Protein AF-A0A0F9G1P7-F1 (afdb_monomer)

Secondary structure (DSSP, 8-state):
--TTSSSS--SPSSPPEEEE-TTS-EEEEEE-SS--THHHHTTTTSTTSS-EE---TT-BTTEEEEEETTTTEEEEEETTEEEEEE-SSHHHHHHHHHHHHHHH-SPPEEEEEEETTTTEEEEEEPPPP-

Foldseek 3Di:
DDPPPPPDDPPDDDAFDWDADPLRWIKTKDFAQDAWCVCCCVDCQHPPNQWDWAAFPPDDRQWTWIARLVQLWIWIGHNGMIMITGDPDPVSSVVVVVCCCVPRNDHAFPDWDADPVVRDIDGHGDDGDD

Structure (mmCIF, N/CA/C/O backbone):
data_AF-A0A0F9G1P7-F1
#
_entry.id   AF-A0A0F9G1P7-F1
#
loop_
_atom_site.group_PDB
_atom_site.id
_atom_site.type_symbol
_atom_site.label_atom_id
_atom_site.label_alt_id
_atom_site.label_comp_id
_atom_site.label_asym_id
_atom_site.label_entity_id
_atom_site.label_seq_id
_atom_site.pdbx_PDB_ins_code
_atom_site.Cartn_x
_atom_site.Cartn_y
_atom_site.Cartn_z
_atom_site.occupancy
_atom_site.B_iso_or_equiv
_atom_site.auth_seq_id
_atom_site.auth_comp_id
_atom_site.auth_asym_id
_atom_site.auth_atom_id
_atom_site.pdbx_PDB_model_num
ATOM 1 N N . MET A 1 1 ? 11.458 2.519 29.883 1.00 38.00 1 MET A N 1
ATOM 2 C CA . MET A 1 1 ? 10.379 3.004 29.000 1.00 38.00 1 MET A CA 1
ATOM 3 C C . MET A 1 1 ? 10.100 1.920 27.982 1.00 38.00 1 MET A C 1
ATOM 5 O O . MET A 1 1 ? 10.991 1.559 27.224 1.00 38.00 1 MET A O 1
ATOM 9 N N . THR A 1 2 ? 8.938 1.288 28.091 1.00 34.03 2 THR A N 1
ATOM 10 C CA . THR A 1 2 ? 8.533 0.136 27.282 1.00 34.03 2 THR A CA 1
ATOM 11 C C . THR A 1 2 ? 8.121 0.581 25.886 1.00 34.03 2 THR A C 1
ATOM 13 O O . THR A 1 2 ? 7.41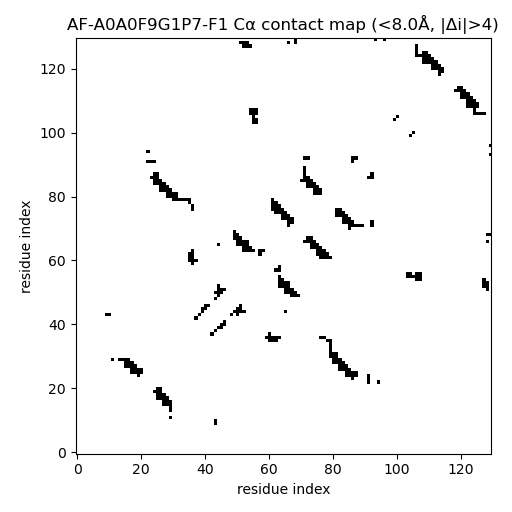5 1.566 25.720 1.00 34.03 2 THR A O 1
ATOM 16 N N . LYS A 1 3 ? 8.556 -0.183 24.885 1.00 37.62 3 LYS A N 1
ATOM 17 C CA . LYS A 1 3 ? 8.440 0.043 23.434 1.00 37.62 3 LYS A CA 1
ATOM 18 C C . LYS A 1 3 ? 6.994 0.084 22.885 1.00 37.62 3 LYS A C 1
ATOM 20 O O . LYS A 1 3 ? 6.814 0.064 21.678 1.00 37.62 3 LYS A O 1
ATOM 25 N N . ALA A 1 4 ? 5.984 0.102 23.756 1.00 36.91 4 ALA A N 1
ATOM 26 C CA . ALA A 1 4 ? 4.571 -0.092 23.427 1.00 36.91 4 ALA A CA 1
ATOM 27 C C . ALA A 1 4 ? 3.781 1.217 23.219 1.00 36.91 4 ALA A C 1
ATOM 29 O O . ALA A 1 4 ? 2.612 1.169 22.866 1.00 36.91 4 ALA A O 1
ATOM 30 N N . GLU A 1 5 ? 4.398 2.387 23.418 1.00 33.41 5 GLU A N 1
ATOM 31 C CA . GLU A 1 5 ? 3.705 3.688 23.330 1.00 33.41 5 GLU A CA 1
ATOM 32 C C . GLU A 1 5 ? 3.998 4.470 22.036 1.00 33.41 5 GLU A C 1
ATOM 34 O O . GLU A 1 5 ? 3.562 5.607 21.897 1.00 33.41 5 GLU A O 1
ATOM 39 N N . GLN A 1 6 ? 4.703 3.879 21.064 1.00 36.00 6 GLN A N 1
ATOM 40 C CA . GLN A 1 6 ? 4.943 4.519 19.759 1.00 36.00 6 GLN A CA 1
ATOM 41 C C . GLN A 1 6 ? 3.966 4.078 18.657 1.00 36.00 6 GLN A C 1
ATOM 43 O O . GLN A 1 6 ? 4.088 4.528 17.523 1.00 36.00 6 GLN A O 1
ATOM 48 N N . GLU A 1 7 ? 2.983 3.230 18.969 1.00 38.91 7 GLU A N 1
ATOM 49 C CA . GLU A 1 7 ? 2.085 2.633 17.965 1.00 38.91 7 GLU A CA 1
ATOM 50 C C . GLU A 1 7 ? 0.807 3.447 17.692 1.00 38.91 7 GLU A C 1
ATOM 52 O O . GLU A 1 7 ? -0.058 3.040 16.917 1.00 38.91 7 GLU A O 1
ATOM 57 N N . THR A 1 8 ? 0.705 4.639 18.280 1.00 39.84 8 THR A N 1
ATOM 58 C CA . THR A 1 8 ? -0.419 5.553 18.072 1.00 39.84 8 THR A CA 1
ATOM 59 C C . THR A 1 8 ? 0.100 6.843 17.447 1.00 39.84 8 THR A C 1
ATOM 61 O O . THR A 1 8 ? 0.907 7.550 18.046 1.00 39.84 8 THR A O 1
ATOM 64 N N . THR A 1 9 ? -0.462 7.198 16.288 1.00 45.66 9 THR A N 1
ATOM 65 C CA . THR A 1 9 ? -0.382 8.512 15.607 1.00 45.66 9 THR A CA 1
ATOM 66 C C . THR A 1 9 ? 0.673 8.677 14.506 1.00 45.66 9 THR A C 1
ATOM 68 O O . THR A 1 9 ? 1.509 9.572 14.556 1.00 45.66 9 THR A O 1
ATOM 71 N N . LEU A 1 10 ? 0.562 7.901 13.428 1.00 50.69 10 LEU A N 1
ATOM 72 C CA . LEU A 1 10 ? 0.936 8.398 12.090 1.00 50.69 10 LEU A CA 1
ATOM 73 C C . LEU A 1 10 ? -0.191 8.221 11.057 1.00 50.69 10 LEU A C 1
ATOM 75 O O . LEU A 1 10 ? 0.035 8.339 9.857 1.00 50.69 10 LEU A O 1
ATOM 79 N N . LEU A 1 11 ? -1.420 7.987 11.528 1.00 59.62 11 LEU A N 1
ATOM 80 C CA . LEU A 1 11 ? -2.620 8.189 10.721 1.00 59.62 11 LEU A CA 1
ATOM 81 C C . LEU A 1 11 ? -2.982 9.675 10.765 1.00 59.62 11 LEU A C 1
ATOM 83 O O . LEU A 1 11 ? -2.760 10.332 11.788 1.00 59.62 11 LEU A O 1
ATOM 87 N N . PRO A 1 12 ? -3.439 10.245 9.651 1.00 62.84 12 PRO A N 1
ATOM 88 C CA . PRO A 1 12 ? -3.376 11.682 9.477 1.00 62.84 12 PRO A CA 1
ATOM 89 C C . PRO A 1 12 ? -4.465 12.432 10.262 1.00 62.84 12 PRO A C 1
ATOM 91 O O . PRO A 1 12 ? -5.481 11.874 10.669 1.00 62.84 12 PRO A O 1
ATOM 94 N N . ALA A 1 13 ? -4.216 13.721 10.510 1.00 55.84 13 ALA A N 1
ATOM 95 C CA . ALA A 1 13 ? -5.092 14.579 11.302 1.00 55.84 13 ALA A CA 1
ATOM 96 C C . ALA A 1 13 ? -6.461 14.794 10.624 1.00 55.84 13 ALA A C 1
ATOM 98 O O . ALA A 1 13 ? -6.525 15.014 9.414 1.00 55.84 13 ALA A O 1
ATOM 99 N N . GLY A 1 14 ? -7.533 14.784 11.424 1.00 68.62 14 GLY A N 1
ATOM 100 C CA . GLY A 1 14 ? -8.926 14.907 10.975 1.00 68.62 14 GLY A CA 1
ATOM 101 C C . GLY A 1 14 ? -9.728 13.627 11.231 1.00 68.62 14 GLY A C 1
ATOM 102 O O . GLY A 1 14 ? -9.170 12.531 11.214 1.00 68.62 14 GLY A O 1
ATOM 103 N N . ALA A 1 15 ? -11.027 13.761 11.513 1.00 79.50 15 ALA A N 1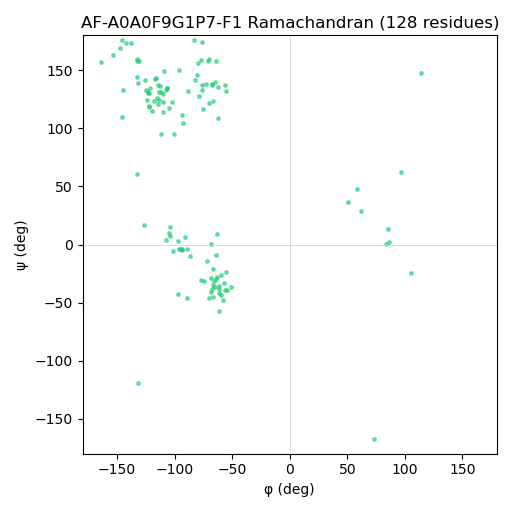
ATOM 104 C CA . ALA A 1 15 ? -11.905 12.603 11.675 1.00 79.50 15 ALA A CA 1
ATOM 105 C C . ALA A 1 15 ? -12.108 11.927 10.304 1.00 79.50 15 ALA A C 1
ATOM 107 O O . ALA A 1 15 ? -12.557 12.616 9.386 1.00 79.50 15 ALA A O 1
ATOM 108 N N . PRO A 1 16 ? -11.766 10.635 10.139 1.00 91.31 16 PRO A N 1
ATOM 109 C CA . PRO A 1 16 ? -12.044 9.923 8.899 1.00 91.31 16 PRO A CA 1
ATOM 110 C C . PRO A 1 16 ? -13.531 9.642 8.722 1.00 91.31 16 PRO A C 1
ATOM 112 O O . PRO A 1 16 ? -14.265 9.468 9.699 1.00 91.31 16 PRO A O 1
ATOM 115 N N . ASP A 1 17 ? -13.924 9.428 7.472 1.00 93.94 17 ASP A N 1
ATOM 116 C CA . ASP A 1 17 ? -15.132 8.673 7.167 1.00 93.94 17 ASP A CA 1
ATOM 117 C C . ASP A 1 17 ? -14.856 7.184 7.398 1.00 93.94 17 ASP A C 1
ATOM 119 O O . ASP A 1 17 ? -14.004 6.582 6.735 1.00 93.94 17 ASP A O 1
ATOM 123 N N . VAL A 1 18 ? -15.564 6.585 8.359 1.00 95.88 18 VAL A N 1
ATOM 124 C CA . VAL A 1 18 ? -15.366 5.188 8.768 1.00 95.88 18 VAL A CA 1
ATOM 125 C C . VAL A 1 18 ? -16.505 4.314 8.258 1.00 95.88 18 VAL A C 1
ATOM 127 O O . VAL A 1 18 ? -17.682 4.643 8.384 1.00 95.88 18 VAL A O 1
ATOM 130 N N . SER A 1 19 ? -16.145 3.162 7.703 1.00 96.88 19 SER A N 1
ATOM 131 C CA . SER A 1 19 ? -17.072 2.147 7.201 1.00 96.88 19 SER A CA 1
ATOM 132 C C . SER A 1 19 ? -16.511 0.741 7.428 1.00 96.88 19 SER A C 1
ATOM 134 O O . SER A 1 19 ? -15.385 0.579 7.900 1.00 96.88 19 SER A O 1
ATOM 136 N N . THR A 1 20 ? -17.289 -0.280 7.084 1.00 97.12 20 THR A N 1
ATOM 137 C CA . THR A 1 20 ? -16.849 -1.679 7.086 1.00 97.12 20 THR A CA 1
ATOM 138 C C . THR A 1 20 ? -17.020 -2.239 5.683 1.00 97.12 20 THR A C 1
ATOM 140 O O . THR A 1 20 ? -18.044 -1.989 5.045 1.00 97.12 20 THR A O 1
ATOM 143 N N . ASP A 1 21 ? -16.017 -2.956 5.184 1.00 92.75 21 ASP A N 1
ATOM 144 C CA . ASP A 1 21 ? -16.097 -3.586 3.867 1.00 92.75 21 ASP A CA 1
ATOM 145 C C . ASP A 1 21 ? -16.835 -4.938 3.912 1.00 92.75 21 ASP A C 1
ATOM 147 O O . ASP A 1 21 ? -17.206 -5.445 4.973 1.00 92.75 21 ASP A O 1
ATOM 151 N N . GLY A 1 22 ? -17.040 -5.557 2.746 1.00 90.81 22 GLY A N 1
ATOM 152 C CA . GLY A 1 22 ? -17.705 -6.862 2.644 1.00 90.81 22 GLY A CA 1
ATOM 153 C C . GLY A 1 22 ? -16.953 -8.024 3.310 1.00 90.81 22 GLY A C 1
ATOM 154 O O . GLY A 1 22 ? -17.509 -9.115 3.417 1.00 90.81 22 GLY A O 1
ATOM 155 N N . ARG A 1 23 ? -15.707 -7.809 3.754 1.00 92.75 23 ARG A N 1
ATOM 156 C CA . ARG A 1 23 ? -14.859 -8.794 4.440 1.00 92.75 23 ARG A CA 1
ATOM 157 C C . ARG A 1 23 ? -14.834 -8.581 5.957 1.00 92.75 23 ARG A C 1
ATOM 159 O O . ARG A 1 23 ? -14.283 -9.417 6.665 1.00 92.75 23 ARG A O 1
ATOM 166 N N . GLY A 1 24 ? -15.454 -7.517 6.470 1.00 93.12 24 GLY A N 1
ATOM 167 C CA . GLY A 1 24 ? -15.466 -7.196 7.899 1.00 93.12 24 GLY A CA 1
ATOM 168 C C . GLY A 1 24 ? -14.250 -6.392 8.369 1.00 93.12 24 GLY A C 1
ATOM 169 O O . GLY A 1 24 ? -14.029 -6.278 9.576 1.00 93.12 24 GLY A O 1
ATOM 170 N N . SER A 1 25 ? -13.462 -5.840 7.446 1.00 96.31 25 SER A N 1
ATOM 171 C CA . SER A 1 25 ? -12.357 -4.934 7.761 1.00 96.31 25 SER A CA 1
ATOM 172 C C . SER A 1 25 ? -12.879 -3.519 8.004 1.00 96.31 25 SER A C 1
ATOM 174 O O . SER A 1 25 ? -13.838 -3.077 7.364 1.00 96.31 25 SER A O 1
ATOM 176 N N . THR A 1 26 ? -12.242 -2.784 8.916 1.00 97.69 26 THR A N 1
ATOM 177 C CA . THR A 1 26 ? -12.537 -1.355 9.087 1.00 97.69 26 THR A CA 1
ATOM 178 C C . THR A 1 26 ? -11.885 -0.581 7.953 1.00 97.69 26 THR A C 1
ATOM 180 O O . THR A 1 26 ? -10.707 -0.783 7.673 1.00 97.69 26 THR A O 1
ATOM 183 N N . VAL A 1 27 ? -12.634 0.322 7.323 1.00 97.38 27 VAL A N 1
ATOM 184 C CA . VAL A 1 27 ? -12.129 1.199 6.268 1.00 97.38 27 VAL A CA 1
ATOM 185 C C . VAL A 1 27 ? -12.297 2.649 6.690 1.00 97.38 27 VAL A C 1
ATOM 187 O O . VAL A 1 27 ? -13.427 3.124 6.823 1.00 97.38 27 VAL A O 1
ATOM 190 N N . SER A 1 28 ? -11.173 3.335 6.863 1.00 96.44 28 SER A N 1
ATOM 191 C CA . SER A 1 28 ? -11.097 4.754 7.215 1.00 96.44 28 SER A CA 1
ATOM 192 C C . SER A 1 28 ? -10.634 5.561 6.008 1.00 96.44 28 SER A C 1
ATOM 194 O O . SER A 1 28 ? -9.666 5.171 5.352 1.00 96.44 28 SER A O 1
ATOM 196 N N . ARG A 1 29 ? -11.313 6.671 5.705 1.00 95.56 29 ARG A N 1
ATOM 197 C CA . ARG A 1 29 ? -10.997 7.527 4.555 1.00 95.56 29 ARG A CA 1
ATOM 198 C C . ARG A 1 29 ? -10.773 8.977 4.950 1.00 95.56 29 ARG A C 1
ATOM 200 O O . ARG A 1 29 ? -11.493 9.514 5.787 1.00 95.56 29 ARG A O 1
ATOM 207 N N . TRP A 1 30 ? -9.803 9.601 4.297 1.00 94.56 30 TRP A N 1
ATOM 208 C CA . TRP A 1 30 ? -9.504 11.027 4.391 1.00 94.56 30 TRP A CA 1
ATOM 209 C C . TRP A 1 30 ? -9.321 11.608 2.993 1.00 94.56 30 TRP A C 1
ATOM 211 O O . TRP A 1 30 ? -8.956 10.885 2.067 1.00 94.56 30 TRP A O 1
ATOM 221 N N . HIS A 1 31 ? -9.498 12.922 2.875 1.00 92.94 31 HIS A N 1
ATOM 222 C CA . HIS A 1 31 ? -9.253 13.663 1.645 1.00 92.94 31 HIS A CA 1
ATOM 223 C C . HIS A 1 31 ? -8.240 14.793 1.882 1.00 92.94 31 HIS A C 1
ATOM 225 O O . HIS A 1 31 ? -8.373 15.577 2.826 1.00 92.94 31 HIS A O 1
ATOM 231 N N . TYR A 1 32 ? -7.234 14.882 1.015 1.00 89.56 32 TYR A N 1
ATOM 232 C CA . TYR A 1 32 ? -6.155 15.868 1.039 1.00 89.56 32 TYR A CA 1
ATOM 233 C C . TYR A 1 32 ? -6.120 16.641 -0.275 1.00 89.56 32 TYR A C 1
ATOM 235 O O . TYR A 1 32 ? -5.846 16.064 -1.321 1.00 89.56 32 TYR A O 1
ATOM 243 N N . LEU A 1 33 ? -6.311 17.958 -0.203 1.00 83.50 33 LEU A N 1
ATOM 244 C CA . LEU A 1 33 ? -6.349 18.820 -1.390 1.00 83.50 33 LEU A CA 1
ATOM 245 C C . LEU A 1 33 ? -4.962 19.063 -2.012 1.00 83.50 33 LEU A C 1
ATOM 247 O O . LEU A 1 33 ? -4.854 19.180 -3.225 1.00 83.50 33 LEU A O 1
ATOM 251 N N . ASP A 1 34 ? -3.902 19.087 -1.196 1.00 85.56 34 ASP A N 1
ATOM 252 C CA . ASP A 1 34 ? -2.553 19.493 -1.618 1.00 85.56 34 ASP A CA 1
ATOM 253 C C . ASP A 1 34 ? -1.488 18.498 -1.135 1.00 85.56 34 ASP A C 1
ATOM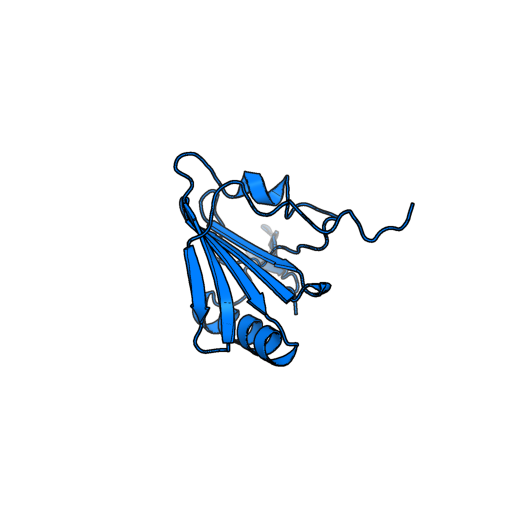 255 O O . ASP A 1 34 ? -0.602 18.815 -0.333 1.00 85.56 34 ASP A O 1
ATOM 259 N N . THR A 1 35 ? -1.585 17.242 -1.566 1.00 90.12 35 THR A N 1
ATOM 260 C CA . THR A 1 35 ? -0.579 16.234 -1.216 1.00 90.12 35 THR A CA 1
ATOM 261 C C . THR A 1 35 ? -0.211 15.335 -2.387 1.00 90.12 35 THR A C 1
ATOM 263 O O . THR A 1 35 ? -0.760 15.453 -3.476 1.00 90.12 35 THR A O 1
ATOM 266 N N . ASN A 1 36 ? 0.787 14.486 -2.171 1.00 94.00 36 ASN A N 1
ATOM 267 C CA . ASN A 1 36 ? 1.225 13.462 -3.105 1.00 94.00 36 ASN A CA 1
ATOM 268 C C . ASN A 1 36 ? 1.730 12.253 -2.309 1.00 94.00 36 ASN A C 1
ATOM 270 O O . ASN A 1 36 ? 1.940 12.343 -1.092 1.00 94.00 36 ASN A O 1
ATOM 274 N N . ARG A 1 37 ? 1.963 11.131 -2.994 1.00 94.62 37 ARG A N 1
ATOM 275 C CA . ARG A 1 37 ? 2.353 9.883 -2.325 1.00 94.62 37 ARG A CA 1
ATOM 276 C C . ARG A 1 37 ? 3.656 9.985 -1.531 1.00 94.62 37 ARG A C 1
ATOM 278 O O . ARG A 1 37 ? 3.831 9.266 -0.554 1.00 94.62 37 ARG A O 1
ATOM 285 N N . TYR A 1 38 ? 4.552 10.902 -1.909 1.00 94.38 38 TYR A N 1
ATOM 286 C CA . TYR A 1 38 ? 5.873 11.017 -1.294 1.00 94.38 38 TYR A CA 1
ATOM 287 C C . TYR A 1 38 ? 5.799 11.455 0.168 1.00 94.38 38 TYR A C 1
ATOM 289 O O . TYR A 1 38 ? 6.716 11.195 0.946 1.00 94.38 38 TYR A O 1
ATOM 297 N N . ARG A 1 39 ? 4.683 12.080 0.570 1.00 92.88 39 ARG A N 1
ATOM 298 C CA . ARG A 1 39 ? 4.382 12.346 1.979 1.00 92.88 39 ARG A CA 1
ATOM 299 C C . ARG A 1 39 ? 4.365 11.057 2.812 1.00 92.88 39 ARG A C 1
ATOM 301 O O . ARG A 1 39 ? 4.727 11.093 3.987 1.00 92.88 39 ARG A O 1
ATOM 308 N N . TRP A 1 40 ? 3.946 9.943 2.215 1.00 93.94 40 TRP A N 1
ATOM 309 C CA . TRP A 1 40 ? 3.882 8.629 2.850 1.00 93.94 40 TRP A CA 1
ATOM 310 C C . TRP A 1 40 ? 5.194 7.872 2.676 1.00 93.94 40 TRP A C 1
ATOM 312 O O . TRP A 1 40 ? 5.734 7.416 3.683 1.00 93.94 40 TRP A O 1
ATOM 322 N N . ASP A 1 41 ? 5.756 7.860 1.461 1.00 93.81 41 ASP A N 1
ATOM 323 C CA . ASP A 1 41 ? 7.040 7.204 1.150 1.00 93.81 41 ASP A CA 1
ATOM 324 C C . ASP A 1 41 ? 8.189 7.673 2.052 1.00 93.81 41 ASP A C 1
ATOM 326 O O . ASP A 1 41 ? 9.032 6.882 2.465 1.00 93.81 41 ASP A O 1
ATOM 330 N N . PHE A 1 42 ? 8.244 8.969 2.370 1.00 92.31 42 PHE A N 1
ATOM 331 C CA . PHE A 1 42 ? 9.312 9.552 3.194 1.00 92.31 42 PHE A CA 1
ATOM 332 C C . PHE A 1 42 ? 8.865 9.878 4.622 1.00 92.31 42 PHE A C 1
ATOM 334 O O . PHE A 1 42 ? 9.581 10.556 5.360 1.00 92.31 42 PHE A O 1
ATOM 341 N N . GLY A 1 43 ? 7.674 9.423 5.009 1.00 90.81 43 GLY A N 1
ATOM 342 C CA . GLY A 1 43 ? 7.068 9.707 6.301 1.00 90.81 43 GLY A CA 1
ATOM 343 C C . GLY A 1 43 ? 6.542 8.429 6.960 1.00 90.81 43 GLY A C 1
ATOM 344 O O . GLY A 1 43 ? 7.334 7.527 7.232 1.00 90.81 43 GLY A O 1
ATOM 345 N N . PRO A 1 44 ? 5.227 8.332 7.240 1.00 90.75 44 PRO A N 1
ATOM 346 C CA . PRO A 1 44 ? 4.617 7.189 7.924 1.00 90.75 44 PRO A CA 1
ATOM 347 C C . PRO A 1 44 ? 4.943 5.812 7.346 1.00 90.75 44 PRO A C 1
ATOM 349 O O . PRO A 1 44 ? 5.101 4.862 8.108 1.00 90.75 44 PRO A O 1
ATOM 352 N N . CYS A 1 45 ? 5.056 5.710 6.023 1.00 94.75 45 CYS A N 1
ATOM 353 C CA . CYS A 1 45 ? 5.281 4.452 5.318 1.00 94.75 45 CYS A CA 1
ATOM 354 C C . CYS A 1 45 ? 6.727 4.299 4.832 1.00 94.75 45 CYS A C 1
ATOM 356 O O . CYS A 1 45 ? 7.002 3.463 3.978 1.00 94.75 45 CYS A O 1
ATOM 358 N N . GLY A 1 46 ? 7.644 5.118 5.354 1.00 91.31 46 GLY A N 1
ATOM 359 C CA . GLY A 1 46 ? 9.036 5.095 4.933 1.00 91.31 46 GLY A CA 1
ATOM 360 C C . GLY A 1 46 ? 9.851 3.926 5.490 1.00 91.31 46 GLY A C 1
ATOM 361 O O . GLY A 1 46 ? 9.389 3.171 6.347 1.00 91.31 46 GLY A O 1
ATOM 362 N N . PRO A 1 47 ? 11.107 3.778 5.040 1.00 89.75 47 PRO A N 1
ATOM 363 C CA . PRO A 1 47 ? 11.958 2.665 5.442 1.00 89.75 47 PRO A CA 1
ATOM 364 C C . PRO A 1 47 ? 12.108 2.541 6.965 1.00 89.75 47 PRO A C 1
ATOM 366 O O . PRO A 1 47 ? 12.418 3.509 7.659 1.00 89.75 47 PRO A O 1
ATOM 369 N N . GLY A 1 48 ? 11.934 1.322 7.483 1.00 89.75 48 GLY A N 1
ATOM 370 C CA . GLY A 1 48 ? 12.095 1.012 8.908 1.00 89.75 48 GLY A CA 1
ATOM 371 C C . GLY A 1 48 ? 10.852 1.238 9.776 1.00 89.75 48 GLY A C 1
ATOM 372 O O . GLY A 1 48 ? 10.923 0.998 10.981 1.00 89.75 48 GLY A O 1
ATOM 373 N N . THR A 1 49 ? 9.717 1.650 9.200 1.00 91.38 49 THR A N 1
ATOM 374 C CA . THR A 1 49 ? 8.449 1.828 9.936 1.00 91.38 49 THR A CA 1
ATOM 375 C C . THR A 1 49 ? 7.579 0.568 9.983 1.00 91.38 49 THR A C 1
ATOM 377 O O . THR A 1 49 ? 6.545 0.574 10.643 1.00 91.38 49 THR A O 1
ATOM 380 N N . GLY A 1 50 ? 7.987 -0.513 9.307 1.00 94.00 50 GLY A N 1
ATOM 381 C CA . GLY A 1 50 ? 7.210 -1.756 9.190 1.00 94.00 50 GLY A CA 1
ATOM 382 C C . GLY A 1 50 ? 6.151 -1.738 8.083 1.00 94.00 50 GLY A C 1
ATOM 383 O O . GLY A 1 50 ? 5.451 -2.733 7.904 1.00 94.00 50 GLY A O 1
ATOM 384 N N . TRP A 1 51 ? 6.043 -0.626 7.354 1.00 95.88 51 TRP A N 1
ATOM 385 C CA . TRP A 1 51 ? 5.305 -0.538 6.102 1.00 95.88 51 TRP A CA 1
ATOM 386 C C . TRP A 1 51 ? 6.216 -0.896 4.933 1.00 95.88 51 TRP A C 1
ATOM 388 O O . TRP A 1 51 ? 7.306 -0.342 4.808 1.00 95.88 51 TRP A O 1
ATOM 398 N N . ASP A 1 52 ? 5.720 -1.760 4.058 1.00 95.12 52 ASP A N 1
ATOM 399 C CA . ASP A 1 52 ? 6.365 -2.116 2.803 1.00 95.12 52 ASP A CA 1
ATOM 400 C C . ASP A 1 52 ? 5.502 -1.635 1.635 1.00 95.12 52 ASP A C 1
ATOM 402 O O . ASP A 1 52 ? 4.273 -1.756 1.659 1.00 95.12 52 ASP A O 1
ATOM 406 N N . GLN A 1 53 ? 6.135 -1.070 0.609 1.00 94.50 53 GLN A N 1
ATOM 407 C CA . GLN A 1 53 ? 5.428 -0.636 -0.590 1.00 94.50 53 GLN A CA 1
ATOM 408 C C . GLN A 1 53 ? 4.891 -1.850 -1.360 1.00 94.50 53 GLN A C 1
ATOM 410 O O . GLN A 1 53 ? 5.571 -2.864 -1.520 1.00 94.50 53 GLN A O 1
ATOM 415 N N . TYR A 1 54 ? 3.652 -1.747 -1.834 1.00 96.25 54 TYR A N 1
ATOM 416 C CA . TYR A 1 54 ? 3.053 -2.715 -2.743 1.00 96.25 54 TYR A CA 1
ATOM 417 C C . TYR A 1 54 ? 3.109 -2.147 -4.159 1.00 96.25 54 TYR A C 1
ATOM 419 O O . TYR A 1 54 ? 2.241 -1.369 -4.554 1.00 96.25 54 TYR A O 1
ATOM 427 N N . ASP A 1 55 ? 4.144 -2.530 -4.906 1.00 94.00 55 ASP A N 1
ATOM 428 C CA . ASP A 1 55 ? 4.400 -1.960 -6.230 1.00 94.00 55 ASP A CA 1
ATOM 429 C C . ASP A 1 55 ? 3.324 -2.350 -7.249 1.00 94.00 55 ASP A C 1
ATOM 431 O O . ASP A 1 55 ? 2.926 -3.520 -7.345 1.00 94.00 55 ASP A O 1
ATOM 435 N N . THR A 1 56 ? 2.902 -1.388 -8.068 1.00 93.69 56 THR A N 1
ATOM 436 C CA . THR A 1 56 ? 1.919 -1.567 -9.148 1.00 93.69 56 THR A CA 1
ATOM 437 C C . THR A 1 56 ? 2.380 -0.924 -10.458 1.00 93.69 56 THR A C 1
ATOM 439 O O . THR A 1 56 ? 3.175 0.012 -10.467 1.00 93.69 56 THR A O 1
ATOM 442 N N . ASP A 1 57 ? 1.819 -1.355 -11.593 1.00 91.50 57 ASP A N 1
ATOM 443 C CA . ASP A 1 57 ? 2.028 -0.686 -12.892 1.00 91.50 57 ASP A CA 1
ATOM 444 C C . ASP A 1 57 ? 1.380 0.719 -12.969 1.00 91.50 57 ASP A C 1
ATOM 446 O O . ASP A 1 57 ? 1.442 1.376 -14.009 1.00 91.50 57 ASP A O 1
ATOM 450 N N . GLN A 1 58 ? 0.720 1.186 -11.902 1.00 89.06 58 GLN A N 1
ATOM 451 C CA . GLN A 1 58 ? 0.105 2.517 -11.795 1.00 89.06 58 GLN A CA 1
ATOM 452 C C . GLN A 1 58 ? 0.884 3.458 -10.869 1.00 89.06 58 GLN A C 1
ATOM 454 O O . GLN A 1 58 ? 0.456 4.585 -10.623 1.00 89.06 58 GLN A O 1
ATOM 459 N N . ASP A 1 59 ? 2.029 3.015 -10.355 1.00 88.69 59 ASP A N 1
ATOM 460 C CA . ASP A 1 59 ? 2.819 3.771 -9.398 1.00 88.69 59 ASP A CA 1
ATOM 461 C C . ASP A 1 59 ? 3.315 5.094 -9.994 1.00 88.69 59 ASP A C 1
ATOM 463 O O . ASP A 1 59 ? 4.223 5.151 -10.824 1.00 88.69 59 ASP A O 1
ATOM 467 N N . ALA A 1 60 ? 2.737 6.188 -9.505 1.00 93.12 60 ALA A N 1
ATOM 468 C CA . ALA A 1 60 ? 3.058 7.552 -9.895 1.00 93.12 60 ALA A CA 1
ATOM 469 C C . ALA A 1 60 ? 3.001 8.490 -8.684 1.00 93.12 60 ALA A C 1
ATOM 471 O O . ALA A 1 60 ? 2.554 8.116 -7.607 1.00 93.12 60 ALA A O 1
ATOM 472 N N . TRP A 1 61 ? 3.408 9.749 -8.849 1.00 94.69 61 TRP A N 1
ATOM 473 C CA . TRP A 1 61 ? 3.383 10.739 -7.761 1.00 94.69 61 TRP A CA 1
ATOM 474 C C . TRP A 1 61 ? 1.990 10.919 -7.116 1.00 94.69 61 TRP A C 1
ATOM 476 O O . TRP A 1 61 ? 1.900 11.309 -5.953 1.00 94.69 61 TRP A O 1
ATOM 486 N N . TYR A 1 62 ? 0.916 10.595 -7.840 1.00 94.12 62 TYR A N 1
ATOM 487 C CA . TYR A 1 62 ? -0.469 10.671 -7.380 1.00 94.12 62 TYR A CA 1
ATOM 488 C C . TYR A 1 62 ? -1.044 9.344 -6.848 1.00 94.12 62 TYR A C 1
ATOM 490 O O . TYR A 1 62 ? -2.181 9.344 -6.386 1.00 94.12 62 TYR A O 1
ATOM 498 N N . PHE A 1 63 ? -0.308 8.225 -6.898 1.00 96.62 63 PHE A N 1
ATOM 499 C CA . PHE A 1 63 ? -0.824 6.906 -6.514 1.00 96.62 63 PHE A CA 1
ATOM 500 C C . PHE A 1 63 ? 0.226 6.014 -5.837 1.00 96.62 63 PHE A C 1
ATOM 502 O O . PHE A 1 63 ? 1.346 5.863 -6.335 1.00 96.62 63 PHE A O 1
ATOM 509 N N . GLY A 1 64 ? -0.147 5.385 -4.722 1.00 96.25 64 GLY A N 1
ATOM 510 C CA . GLY A 1 64 ? 0.689 4.388 -4.052 1.00 96.25 64 GLY A CA 1
ATOM 511 C C . GLY A 1 64 ? -0.081 3.536 -3.048 1.00 96.25 64 GLY A C 1
ATOM 512 O O . GLY A 1 64 ? -1.138 3.937 -2.550 1.00 96.25 64 GLY A O 1
ATOM 513 N N . ILE A 1 65 ? 0.459 2.351 -2.762 1.00 97.62 65 ILE A N 1
ATOM 514 C CA . ILE A 1 65 ? -0.078 1.410 -1.779 1.00 97.62 65 ILE A CA 1
ATOM 515 C C . ILE A 1 65 ? 1.050 0.937 -0.867 1.00 97.62 65 ILE A C 1
ATOM 517 O O . ILE A 1 65 ? 2.141 0.620 -1.336 1.00 97.62 65 ILE A O 1
ATOM 521 N N . TRP A 1 66 ? 0.766 0.834 0.428 1.00 97.50 66 TRP A N 1
ATOM 522 C CA . TRP A 1 66 ? 1.686 0.299 1.427 1.00 97.50 66 TRP A CA 1
ATOM 523 C C . TRP A 1 66 ? 0.964 -0.710 2.314 1.00 97.50 66 TRP A C 1
ATOM 525 O O . TRP A 1 66 ? -0.211 -0.548 2.646 1.00 97.50 66 TRP A O 1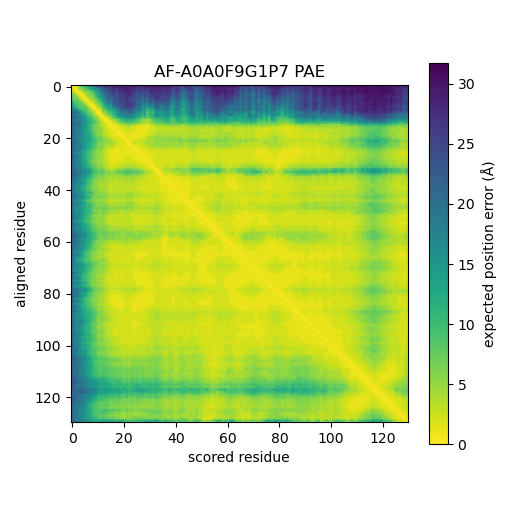
ATOM 535 N N . VAL A 1 67 ? 1.678 -1.753 2.718 1.00 97.81 67 VAL A N 1
ATOM 536 C CA . VAL A 1 67 ? 1.163 -2.853 3.530 1.00 97.81 67 VAL A CA 1
ATOM 537 C C . VAL A 1 67 ? 1.992 -2.957 4.800 1.00 97.81 67 VAL A C 1
ATOM 539 O O . VAL A 1 67 ? 3.215 -3.008 4.750 1.00 97.81 67 VAL A O 1
ATOM 542 N N . HIS A 1 68 ? 1.327 -3.029 5.950 1.00 97.00 68 HIS A N 1
ATOM 543 C CA . HIS A 1 68 ? 1.969 -3.315 7.227 1.00 97.00 68 HIS A CA 1
ATOM 544 C C . HIS A 1 68 ? 1.526 -4.690 7.721 1.00 97.00 68 HIS A C 1
ATOM 546 O O . HIS A 1 68 ? 0.503 -4.826 8.395 1.00 97.00 68 HIS A O 1
ATOM 552 N N . VAL A 1 69 ? 2.319 -5.722 7.433 1.00 96.00 69 VAL A N 1
ATOM 553 C CA . VAL A 1 69 ? 1.961 -7.132 7.692 1.00 96.00 69 VAL A CA 1
ATOM 554 C C . VAL A 1 69 ? 1.695 -7.404 9.177 1.00 96.00 69 VAL A C 1
ATOM 556 O O . VAL A 1 69 ? 0.691 -8.024 9.526 1.00 96.00 69 VAL A O 1
ATOM 559 N N . THR A 1 70 ? 2.535 -6.880 10.078 1.00 95.06 70 THR A N 1
ATOM 560 C CA . THR A 1 70 ? 2.393 -7.112 11.530 1.00 95.06 70 THR A CA 1
ATOM 561 C C . THR A 1 70 ? 1.075 -6.580 12.096 1.00 95.06 70 THR A C 1
ATOM 563 O O . THR A 1 70 ? 0.441 -7.257 12.903 1.00 95.06 70 THR A O 1
ATOM 566 N N . THR A 1 71 ? 0.649 -5.387 11.665 1.00 95.50 71 THR A N 1
ATOM 567 C CA . THR A 1 71 ? -0.598 -4.750 12.124 1.00 95.50 71 THR A CA 1
ATOM 568 C C . THR A 1 71 ? -1.784 -5.048 11.209 1.00 95.50 71 THR A C 1
ATOM 570 O O . THR A 1 71 ? -2.907 -4.683 11.543 1.00 95.50 71 THR A O 1
ATOM 573 N N . ARG A 1 72 ? -1.557 -5.763 10.096 1.00 97.56 72 ARG A N 1
ATOM 574 C CA . ARG A 1 72 ? -2.563 -6.186 9.109 1.00 97.56 72 ARG A CA 1
ATOM 575 C C . ARG A 1 72 ? -3.316 -5.012 8.498 1.00 97.56 72 ARG A C 1
ATOM 577 O O . ARG A 1 72 ? -4.548 -4.997 8.425 1.00 97.56 72 ARG A O 1
ATOM 584 N N . ARG A 1 73 ? -2.551 -4.006 8.084 1.00 97.56 73 ARG A N 1
ATOM 585 C CA . ARG A 1 73 ? -3.079 -2.770 7.513 1.00 97.56 73 ARG A CA 1
ATOM 586 C C . ARG A 1 73 ? -2.651 -2.601 6.068 1.00 97.56 73 ARG A C 1
ATOM 588 O O . ARG A 1 73 ? -1.518 -2.925 5.719 1.00 97.56 73 ARG A O 1
ATOM 595 N N . VAL A 1 74 ? -3.550 -2.054 5.260 1.00 97.81 74 VAL A N 1
ATOM 596 C CA . VAL A 1 74 ? -3.281 -1.645 3.879 1.00 97.81 74 VAL A CA 1
ATOM 597 C C . VAL A 1 74 ? -3.648 -0.177 3.750 1.00 97.81 74 VAL A C 1
ATOM 599 O O . VAL A 1 74 ? -4.764 0.216 4.082 1.00 97.81 74 VAL A O 1
ATOM 602 N N . LEU A 1 75 ? -2.698 0.637 3.308 1.00 97.38 75 LEU A N 1
ATOM 603 C CA . LEU A 1 75 ? -2.888 2.054 3.050 1.00 97.38 75 LEU A CA 1
ATOM 604 C C . LEU A 1 75 ? -2.832 2.283 1.544 1.00 97.38 75 LEU A C 1
ATOM 606 O O . LEU A 1 75 ? -1.878 1.866 0.897 1.00 97.38 75 LEU A O 1
ATOM 610 N N . THR A 1 76 ? -3.819 2.982 1.003 1.00 97.38 76 THR A N 1
ATOM 611 C CA . THR A 1 76 ? -3.865 3.387 -0.402 1.00 97.38 76 THR A CA 1
ATOM 612 C C . THR A 1 76 ? -4.004 4.892 -0.474 1.00 97.38 76 THR A C 1
ATOM 614 O O . THR A 1 76 ? -4.882 5.469 0.166 1.00 97.38 76 THR A O 1
ATOM 617 N N . TYR A 1 77 ? -3.155 5.518 -1.275 1.00 96.56 77 TYR A N 1
ATOM 618 C CA . TYR A 1 77 ? -3.274 6.915 -1.6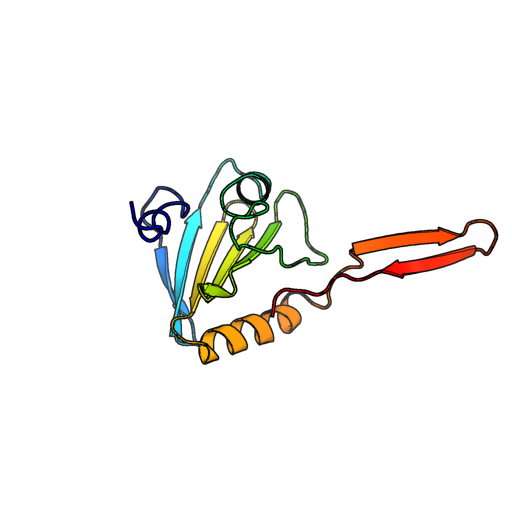49 1.00 96.56 77 TYR A CA 1
ATOM 619 C C . TYR A 1 77 ? -3.575 7.022 -3.142 1.00 96.56 77 TYR A C 1
ATOM 621 O O . TYR A 1 77 ? -2.872 6.412 -3.947 1.00 96.56 77 TYR A O 1
ATOM 629 N N . ALA A 1 78 ? -4.586 7.809 -3.500 1.00 96.31 78 ALA A N 1
ATOM 630 C CA . ALA A 1 78 ? -4.964 8.086 -4.880 1.00 96.31 78 ALA A CA 1
ATOM 631 C C . ALA A 1 78 ? -5.483 9.526 -5.003 1.00 96.31 78 ALA A C 1
ATOM 633 O O . ALA A 1 78 ? -6.551 9.838 -4.492 1.00 96.31 78 ALA A O 1
ATOM 634 N N . GLU A 1 79 ? -4.721 10.406 -5.654 1.00 94.75 79 GLU A N 1
ATOM 635 C CA . GLU A 1 79 ? -5.153 11.764 -6.043 1.00 94.75 79 GLU A CA 1
ATOM 636 C C . GLU A 1 79 ? -5.787 12.601 -4.911 1.00 94.75 79 GLU A C 1
ATOM 638 O O . GLU A 1 79 ? -6.706 13.384 -5.126 1.00 94.75 79 GLU A O 1
ATOM 643 N N . GLY A 1 80 ? -5.281 12.453 -3.684 1.00 93.62 80 GLY A N 1
ATOM 644 C CA . GLY A 1 80 ? -5.788 13.166 -2.508 1.00 93.62 80 GLY A CA 1
ATOM 645 C C . GLY A 1 80 ? -6.614 12.291 -1.572 1.00 93.62 80 GLY A C 1
ATOM 646 O O . GLY A 1 80 ? -6.623 12.551 -0.370 1.00 93.62 80 GLY A O 1
ATOM 647 N N . ASP A 1 81 ? -7.207 11.209 -2.065 1.00 95.44 81 ASP A N 1
ATOM 648 C CA . ASP A 1 81 ? -7.905 10.246 -1.224 1.00 95.44 81 ASP A CA 1
ATOM 649 C C . ASP A 1 81 ? -6.907 9.318 -0.537 1.00 95.44 81 ASP A C 1
ATOM 651 O O . ASP A 1 81 ? -6.046 8.702 -1.168 1.00 95.44 81 ASP A O 1
ATOM 655 N N . LEU A 1 82 ? -7.032 9.208 0.782 1.00 95.62 82 LEU A N 1
ATOM 656 C CA . LEU A 1 82 ? -6.296 8.251 1.589 1.00 95.62 82 LEU A CA 1
ATOM 657 C C . LEU A 1 82 ? -7.277 7.250 2.181 1.00 95.62 82 LEU A C 1
ATOM 659 O O . LEU A 1 82 ? -8.168 7.631 2.935 1.00 95.62 82 LEU A O 1
ATOM 663 N N . THR A 1 83 ? -7.088 5.974 1.875 1.00 96.75 83 THR A N 1
ATOM 664 C CA . THR A 1 83 ? -7.875 4.876 2.435 1.00 96.75 83 THR A CA 1
ATOM 665 C C . THR A 1 83 ? -6.972 3.986 3.272 1.00 96.75 83 THR A C 1
ATOM 667 O O . THR A 1 83 ? -5.960 3.497 2.781 1.00 96.75 83 THR A O 1
ATOM 670 N N . LEU A 1 84 ? -7.349 3.751 4.526 1.00 97.38 84 LEU A N 1
ATOM 671 C CA . LEU A 1 84 ? -6.741 2.748 5.389 1.00 97.38 84 LEU A CA 1
ATOM 672 C C . LEU A 1 84 ? -7.730 1.608 5.603 1.00 97.38 84 LEU A C 1
ATOM 674 O O . LEU A 1 84 ? -8.821 1.828 6.128 1.00 97.38 84 LEU A O 1
ATOM 678 N N . VAL A 1 85 ? -7.314 0.396 5.259 1.00 97.75 85 VAL A N 1
ATOM 679 C CA . VAL A 1 85 ? -8.018 -0.839 5.594 1.00 97.75 85 VAL A CA 1
ATOM 680 C C . VAL A 1 85 ? -7.310 -1.501 6.770 1.00 97.75 85 VAL A C 1
ATOM 682 O O . VAL A 1 85 ? -6.124 -1.818 6.691 1.00 97.75 85 VAL A O 1
ATOM 685 N N . GLU A 1 86 ? -8.039 -1.726 7.859 1.00 97.75 86 GLU A N 1
ATOM 686 C CA . GLU A 1 86 ? -7.561 -2.431 9.048 1.00 97.75 86 GLU A CA 1
ATOM 687 C C . GLU A 1 86 ? -8.254 -3.790 9.162 1.00 97.75 86 GLU A C 1
ATOM 689 O O . GLU A 1 86 ? -9.468 -3.882 9.376 1.00 97.75 86 GLU A O 1
ATOM 694 N N . CYS A 1 87 ? -7.470 -4.857 9.016 1.00 97.06 87 CYS A N 1
ATOM 695 C CA . CYS A 1 87 ? -7.957 -6.226 9.081 1.00 97.06 87 CYS A CA 1
ATOM 696 C C . CYS A 1 87 ? -7.808 -6.782 10.503 1.00 97.06 87 CYS A C 1
ATOM 698 O O . CYS A 1 87 ? -6.708 -7.083 10.966 1.00 97.06 87 CYS A O 1
ATOM 700 N N . HIS A 1 88 ? -8.931 -7.003 11.187 1.00 94.75 88 HIS A N 1
ATOM 701 C CA . HIS A 1 88 ? -8.934 -7.464 12.586 1.00 94.75 88 HIS A CA 1
ATOM 702 C C . HIS A 1 88 ? -8.498 -8.923 12.765 1.00 94.75 88 HIS A C 1
ATOM 704 O O . HIS A 1 88 ? -8.173 -9.356 13.871 1.00 94.75 88 HIS A O 1
ATOM 710 N N . THR A 1 89 ? -8.452 -9.699 11.681 1.00 95.94 89 THR A N 1
ATOM 711 C CA . THR A 1 89 ? -8.051 -11.108 11.702 1.00 95.94 89 THR A CA 1
ATOM 712 C C . THR A 1 89 ? -7.018 -11.395 10.618 1.00 95.94 89 THR A C 1
ATOM 714 O O . THR A 1 89 ? -6.911 -10.678 9.625 1.00 95.94 89 THR A O 1
ATOM 717 N N . ALA A 1 90 ? -6.247 -12.467 10.797 1.00 96.06 90 ALA A N 1
ATOM 718 C CA . ALA A 1 90 ? -5.335 -12.928 9.754 1.00 96.06 90 ALA A CA 1
ATOM 719 C C . ALA A 1 90 ? -6.098 -13.387 8.498 1.00 96.06 90 ALA A C 1
ATOM 721 O O . ALA A 1 90 ? -5.583 -13.264 7.393 1.00 96.06 90 ALA A O 1
ATOM 722 N N . ASP A 1 91 ? -7.320 -13.894 8.660 1.00 96.62 91 ASP A N 1
ATOM 723 C CA . ASP A 1 91 ? -8.146 -14.397 7.563 1.00 96.62 91 ASP A CA 1
ATOM 724 C C . ASP A 1 91 ? -8.637 -13.251 6.676 1.00 96.62 91 ASP A C 1
ATOM 726 O O . ASP A 1 91 ? -8.494 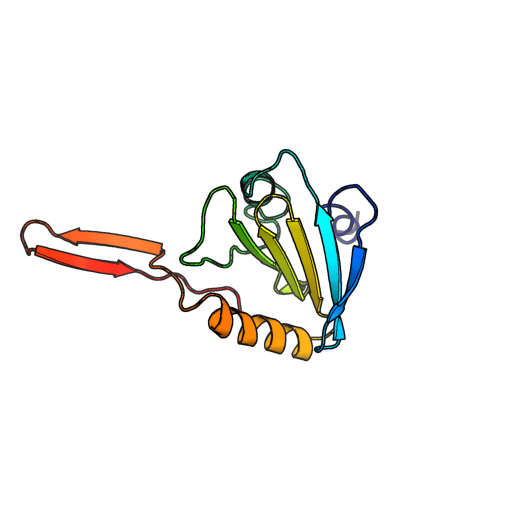-13.319 5.456 1.00 96.62 91 ASP A O 1
ATOM 730 N N . THR A 1 92 ? -9.129 -12.165 7.283 1.00 96.69 92 THR A N 1
ATOM 731 C CA . THR A 1 92 ? -9.532 -10.962 6.542 1.00 96.69 92 THR A CA 1
ATOM 732 C C . THR A 1 92 ? -8.338 -10.292 5.870 1.00 96.69 92 THR A C 1
ATOM 734 O O . THR A 1 92 ? -8.458 -9.862 4.729 1.00 96.69 92 THR A O 1
ATOM 737 N N . PHE A 1 93 ? -7.163 -10.300 6.508 1.00 97.56 93 PHE A N 1
ATOM 738 C CA . PHE A 1 93 ? -5.938 -9.770 5.906 1.00 97.56 93 PHE A CA 1
ATOM 739 C C . PHE A 1 93 ? -5.465 -10.588 4.701 1.00 97.56 93 PHE A C 1
ATOM 741 O O . PHE A 1 93 ? -5.172 -10.025 3.651 1.00 97.56 93 PHE A O 1
ATOM 748 N N . ARG A 1 94 ? -5.459 -11.924 4.802 1.00 96.25 94 ARG A N 1
ATOM 749 C CA . ARG A 1 94 ? -5.134 -12.787 3.656 1.00 96.25 94 ARG A CA 1
ATOM 750 C C . ARG A 1 94 ? -6.126 -12.603 2.510 1.00 96.25 94 ARG A C 1
ATOM 752 O O . ARG A 1 94 ? -5.716 -12.603 1.356 1.00 96.25 94 ARG A O 1
ATOM 759 N N . ALA A 1 95 ? -7.413 -12.432 2.814 1.00 95.69 95 ALA A N 1
ATOM 760 C CA . ALA A 1 95 ? -8.427 -12.137 1.805 1.00 95.69 95 ALA A CA 1
ATOM 761 C C . ALA A 1 95 ? -8.234 -10.750 1.162 1.00 95.69 95 ALA A C 1
ATOM 763 O O . ALA A 1 95 ? -8.495 -10.596 -0.030 1.00 95.69 95 ALA A O 1
ATOM 764 N N . GLU A 1 96 ? -7.764 -9.755 1.922 1.00 96.62 96 GLU A N 1
ATOM 765 C CA . GLU A 1 96 ? -7.377 -8.445 1.388 1.00 96.62 96 GLU A CA 1
ATOM 766 C C . GLU A 1 96 ? -6.232 -8.581 0.385 1.00 96.62 96 GLU A C 1
ATOM 768 O O . GLU A 1 96 ? -6.396 -8.252 -0.788 1.00 96.62 96 GLU A O 1
ATOM 773 N N . LEU A 1 97 ? -5.111 -9.165 0.818 1.00 95.75 97 LEU A N 1
ATOM 774 C CA . LEU A 1 97 ? -3.923 -9.337 -0.017 1.00 95.75 97 LEU A CA 1
ATOM 775 C C . LEU A 1 97 ? -4.192 -10.205 -1.250 1.00 95.75 97 LEU A C 1
ATOM 777 O O . LEU A 1 97 ? -3.663 -9.920 -2.319 1.00 95.75 97 LEU A O 1
ATOM 781 N N . ALA A 1 98 ? -5.044 -11.228 -1.141 1.00 94.19 98 ALA A N 1
ATOM 782 C CA . ALA A 1 98 ? -5.430 -12.064 -2.277 1.00 94.19 98 ALA A CA 1
ATOM 783 C C . ALA A 1 98 ? -6.285 -11.314 -3.316 1.00 94.19 98 ALA A C 1
ATOM 785 O O . ALA A 1 98 ? -6.239 -11.638 -4.504 1.00 94.19 98 ALA A O 1
ATOM 786 N N . ALA A 1 99 ? -7.058 -10.308 -2.897 1.00 93.94 99 ALA A N 1
ATOM 787 C CA . ALA A 1 99 ? -7.855 -9.493 -3.811 1.00 93.94 99 ALA A CA 1
ATOM 788 C C . ALA A 1 99 ? -6.999 -8.467 -4.572 1.00 93.94 99 ALA A C 1
ATOM 790 O O . ALA A 1 99 ? -7.309 -8.146 -5.720 1.00 93.94 99 ALA A O 1
ATOM 791 N N . MET A 1 100 ? -5.906 -7.984 -3.971 1.00 95.06 100 MET A N 1
ATOM 792 C CA . MET A 1 100 ? -5.086 -6.908 -4.538 1.00 95.06 100 MET A CA 1
ATOM 793 C C . MET A 1 100 ? -4.527 -7.214 -5.942 1.00 95.06 100 MET A C 1
ATOM 795 O O . MET A 1 100 ? -4.726 -6.375 -6.818 1.00 95.06 100 MET A O 1
ATOM 799 N N . PRO A 1 101 ? -3.926 -8.387 -6.243 1.00 94.00 101 PRO A N 1
ATOM 800 C CA . PRO A 1 101 ? -3.471 -8.707 -7.599 1.00 94.00 101 PRO A CA 1
ATOM 801 C C . PRO A 1 101 ? -4.607 -8.790 -8.623 1.00 94.00 101 PRO A C 1
ATOM 803 O O . PRO A 1 101 ? -4.397 -8.510 -9.797 1.00 94.00 101 PRO A O 1
ATOM 806 N N . THR A 1 102 ? -5.824 -9.145 -8.193 1.00 93.56 102 THR A N 1
ATOM 807 C CA . THR A 1 102 ? -6.987 -9.220 -9.096 1.00 93.56 102 THR A CA 1
ATOM 808 C C . THR A 1 102 ? -7.356 -7.836 -9.635 1.00 93.56 102 THR A C 1
ATOM 810 O O . THR A 1 102 ? -7.836 -7.722 -10.759 1.00 93.56 102 THR A O 1
ATOM 813 N N . PHE A 1 103 ? -7.119 -6.783 -8.846 1.00 92.81 103 PHE A N 1
ATOM 814 C CA . PHE A 1 103 ? -7.409 -5.403 -9.230 1.00 92.81 103 PHE A CA 1
ATOM 815 C C . PHE A 1 103 ? -6.177 -4.657 -9.771 1.00 92.81 103 PHE A C 1
ATOM 817 O O . PHE A 1 103 ? -6.278 -3.957 -10.774 1.00 92.81 103 PHE A O 1
ATOM 824 N N . HIS A 1 104 ? -5.011 -4.821 -9.140 1.00 93.81 104 HIS A N 1
ATOM 825 C CA . HIS A 1 104 ? -3.775 -4.101 -9.479 1.00 93.81 104 HIS A CA 1
ATOM 826 C C . HIS A 1 104 ? -2.856 -4.844 -10.458 1.00 93.81 104 HIS A C 1
ATOM 828 O O . HIS A 1 104 ? -1.836 -4.292 -10.869 1.00 93.81 104 HIS A O 1
ATOM 834 N N . GLY A 1 105 ? -3.197 -6.078 -10.833 1.00 93.00 105 GLY A N 1
ATOM 835 C CA . GLY A 1 105 ? -2.392 -6.912 -11.722 1.00 93.00 105 GLY A CA 1
ATOM 836 C C . GLY A 1 105 ? -1.129 -7.466 -11.061 1.00 93.00 105 GLY A C 1
ATOM 837 O O . GLY A 1 105 ? -0.961 -7.422 -9.839 1.00 93.00 105 GLY A O 1
ATOM 838 N N . ASP A 1 106 ? -0.236 -7.999 -11.889 1.00 91.50 106 ASP A N 1
ATOM 839 C CA . ASP A 1 106 ? 1.054 -8.568 -11.483 1.00 91.50 106 ASP A CA 1
ATOM 840 C C . ASP A 1 106 ? 2.048 -7.485 -11.011 1.00 91.50 106 ASP A C 1
ATOM 842 O O . ASP A 1 106 ? 1.863 -6.302 -11.311 1.00 91.50 106 ASP A O 1
ATOM 846 N N . PRO A 1 107 ? 3.0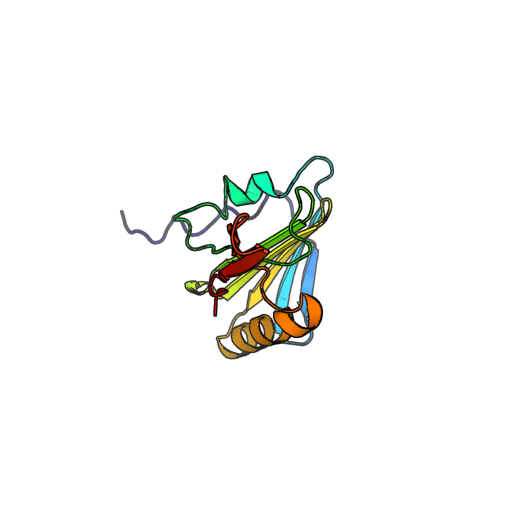94 -7.838 -10.235 1.00 91.38 107 PRO A N 1
ATOM 847 C CA . PRO A 1 107 ? 4.129 -6.881 -9.856 1.00 91.38 107 PRO A CA 1
ATOM 848 C C . PRO A 1 107 ? 4.876 -6.345 -11.086 1.00 91.38 107 PRO A C 1
ATOM 850 O O . PRO A 1 107 ? 5.291 -7.137 -11.945 1.00 91.38 107 PRO A O 1
ATOM 853 N N . PRO A 1 108 ? 5.120 -5.024 -11.166 1.00 92.88 108 PRO A N 1
ATOM 854 C CA . PRO A 1 108 ? 5.996 -4.477 -12.189 1.00 92.88 108 PRO A CA 1
ATOM 855 C C . PRO A 1 108 ? 7.433 -4.991 -11.988 1.00 92.88 108 PRO A C 1
ATOM 857 O O . PRO A 1 108 ? 7.825 -5.386 -10.885 1.00 92.88 108 PRO A O 1
ATOM 860 N N . PRO A 1 109 ? 8.275 -4.984 -13.035 1.00 92.81 109 PRO A N 1
ATOM 861 C CA . PRO A 1 109 ? 9.691 -5.270 -12.860 1.00 92.81 109 PRO A CA 1
ATOM 862 C C . PRO A 1 109 ? 10.351 -4.156 -12.037 1.00 92.81 109 PRO A C 1
ATOM 864 O O . PRO A 1 109 ? 10.349 -3.001 -12.461 1.00 92.81 109 PRO A O 1
ATOM 867 N N . ALA A 1 110 ? 10.982 -4.523 -10.922 1.00 91.75 110 ALA A N 1
ATOM 868 C CA . ALA A 1 110 ? 11.737 -3.622 -10.053 1.00 91.75 110 ALA A CA 1
ATOM 869 C C . ALA A 1 110 ? 12.844 -2.880 -10.818 1.00 91.75 110 ALA A C 1
ATOM 871 O O . ALA A 1 110 ? 13.080 -1.693 -10.612 1.00 91.75 110 ALA A O 1
ATOM 872 N N . PHE A 1 111 ? 13.517 -3.570 -11.743 1.00 92.50 111 PHE A N 1
ATOM 873 C CA . PHE A 1 111 ? 14.420 -2.931 -12.693 1.00 92.50 111 PHE A CA 1
ATOM 874 C C . PHE A 1 111 ? 14.554 -3.732 -13.989 1.00 92.50 111 PHE A C 1
ATOM 876 O O . PHE A 1 111 ? 14.207 -4.915 -14.090 1.00 92.50 111 PHE A O 1
ATOM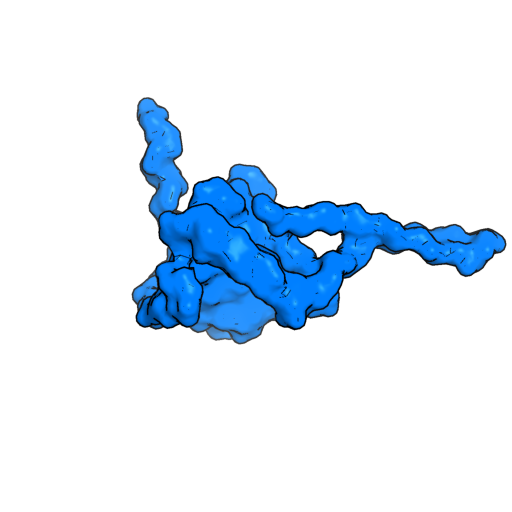 883 N N . ARG A 1 112 ? 15.057 -3.050 -15.020 1.00 95.00 112 ARG A N 1
ATOM 884 C CA . ARG A 1 112 ? 15.252 -3.584 -16.369 1.00 95.00 112 ARG A CA 1
ATOM 885 C C . ARG A 1 112 ? 16.704 -3.396 -16.777 1.00 95.00 112 ARG A C 1
ATOM 887 O O . ARG A 1 112 ? 17.246 -2.305 -16.626 1.00 95.00 112 ARG A O 1
ATOM 894 N N . VAL A 1 113 ? 17.310 -4.443 -17.322 1.00 97.25 113 VAL A N 1
ATOM 895 C CA . VAL A 1 113 ? 18.670 -4.400 -17.868 1.00 97.25 113 VAL A CA 1
ATOM 896 C C . VAL A 1 113 ? 18.589 -4.599 -19.372 1.00 97.25 113 VAL A C 1
ATOM 898 O O . VAL A 1 113 ? 18.014 -5.581 -19.841 1.00 97.25 113 VAL A O 1
ATOM 901 N N . ILE A 1 114 ? 19.156 -3.652 -20.119 1.00 96.88 114 ILE A N 1
ATOM 902 C CA . ILE A 1 114 ? 19.235 -3.698 -21.579 1.00 96.88 114 ILE A CA 1
ATOM 903 C C . ILE A 1 114 ? 20.671 -4.053 -21.952 1.00 96.88 114 ILE A C 1
ATOM 905 O O . ILE A 1 114 ? 21.593 -3.297 -21.654 1.00 96.88 114 ILE A O 1
ATOM 909 N N . ASN A 1 115 ? 20.857 -5.192 -22.614 1.00 96.00 115 ASN A N 1
ATOM 910 C CA . ASN A 1 115 ? 22.115 -5.518 -23.270 1.00 96.00 115 ASN A CA 1
ATOM 911 C C . ASN A 1 115 ? 22.019 -5.057 -24.727 1.00 96.00 115 ASN A C 1
ATOM 913 O O . ASN A 1 115 ? 21.329 -5.678 -25.535 1.00 96.00 115 ASN A O 1
ATOM 917 N N . VAL A 1 116 ? 22.685 -3.945 -25.037 1.00 96.19 116 VAL A N 1
ATOM 918 C CA . VAL A 1 116 ? 22.608 -3.308 -26.358 1.00 96.19 116 VAL A CA 1
ATOM 919 C C . VAL A 1 116 ? 23.268 -4.176 -27.430 1.00 96.19 116 VAL A C 1
ATOM 921 O O . VAL A 1 116 ? 22.692 -4.343 -28.501 1.00 96.19 116 VAL A O 1
ATOM 924 N N . ASP A 1 117 ? 24.412 -4.790 -27.124 1.00 96.06 117 ASP A N 1
ATOM 925 C CA . ASP A 1 117 ? 25.181 -5.596 -28.082 1.00 96.06 117 ASP A CA 1
ATOM 926 C C . ASP A 1 117 ? 24.447 -6.884 -28.474 1.00 96.06 117 ASP A C 1
ATOM 928 O O . ASP A 1 117 ? 24.457 -7.292 -29.634 1.00 96.06 117 ASP A O 1
ATOM 932 N N . ALA A 1 118 ? 23.776 -7.519 -27.510 1.00 95.19 118 ALA A N 1
ATOM 933 C CA . ALA A 1 118 ? 22.975 -8.718 -27.748 1.00 95.19 118 ALA A CA 1
ATOM 934 C C . ALA A 1 118 ? 21.527 -8.409 -28.174 1.00 95.19 118 ALA A C 1
ATOM 936 O O . ALA A 1 118 ? 20.792 -9.327 -28.537 1.00 95.19 118 ALA A O 1
ATOM 937 N N . GLY A 1 119 ? 21.088 -7.149 -28.089 1.00 94.94 119 GLY A N 1
ATOM 938 C CA . GLY A 1 119 ? 19.699 -6.753 -28.330 1.00 94.94 119 GLY A CA 1
ATOM 939 C C . GLY A 1 119 ? 18.693 -7.383 -27.356 1.00 94.94 119 GLY A C 1
ATOM 940 O O . GLY A 1 119 ? 17.544 -7.614 -27.734 1.00 94.94 119 GLY A O 1
ATOM 941 N N . THR A 1 120 ? 19.101 -7.701 -26.121 1.00 97.06 120 THR A N 1
ATOM 942 C CA . THR A 1 120 ? 18.254 -8.403 -25.141 1.00 97.06 120 THR A CA 1
ATOM 943 C C . THR A 1 120 ? 17.798 -7.505 -23.990 1.00 97.06 120 THR A C 1
ATOM 945 O O . THR A 1 120 ? 18.485 -6.567 -23.580 1.00 97.06 120 THR A O 1
ATOM 948 N N . LEU A 1 121 ? 16.611 -7.811 -23.455 1.00 96.25 121 LEU A N 1
ATOM 949 C CA . LEU A 1 121 ? 15.998 -7.138 -22.310 1.00 96.25 121 LEU A CA 1
ATOM 950 C C . LEU A 1 121 ? 15.714 -8.157 -21.204 1.00 96.25 121 LEU A C 1
ATOM 952 O O . LEU A 1 121 ? 14.878 -9.044 -21.380 1.00 96.25 121 LEU A O 1
ATOM 956 N N . THR A 1 122 ? 16.339 -7.965 -20.045 1.00 97.25 122 THR A N 1
ATOM 957 C CA . THR A 1 122 ? 16.093 -8.766 -18.840 1.00 97.25 122 THR A CA 1
ATOM 958 C C . THR A 1 122 ? 15.301 -7.949 -17.826 1.00 97.25 122 THR A C 1
ATOM 960 O O . THR A 1 122 ? 15.602 -6.779 -17.581 1.00 97.25 122 THR A O 1
ATOM 963 N N . ARG A 1 123 ? 14.273 -8.563 -17.235 1.00 96.31 123 ARG A N 1
ATOM 964 C CA . ARG A 1 123 ? 13.410 -7.966 -16.209 1.00 96.31 123 ARG A CA 1
ATOM 965 C C . ARG A 1 123 ? 13.651 -8.669 -14.880 1.00 96.31 123 ARG A C 1
ATOM 967 O O . ARG A 1 123 ? 13.628 -9.896 -14.838 1.00 96.31 123 ARG A O 1
ATOM 974 N N . TYR A 1 124 ? 13.861 -7.891 -13.828 1.00 95.06 124 TYR A N 1
ATOM 975 C CA . TYR A 1 124 ? 14.027 -8.384 -12.466 1.00 95.06 124 TYR A CA 1
ATOM 976 C C . TYR A 1 124 ? 12.834 -7.928 -11.636 1.00 95.06 124 TYR A C 1
ATOM 978 O O . TYR A 1 124 ? 12.408 -6.782 -11.763 1.00 95.06 124 TYR A O 1
ATOM 986 N N . TYR A 1 125 ? 12.297 -8.823 -10.815 1.00 92.81 125 TYR A N 1
ATOM 987 C CA . TYR A 1 125 ? 11.081 -8.602 -10.035 1.00 92.81 125 TYR A CA 1
ATOM 988 C C . TYR A 1 125 ? 11.410 -8.653 -8.545 1.00 92.81 125 TYR A C 1
ATOM 990 O O . TYR A 1 125 ? 12.255 -9.448 -8.132 1.00 92.81 125 TYR A O 1
ATOM 998 N N . ALA A 1 126 ? 10.752 -7.798 -7.766 1.00 89.94 126 ALA A N 1
ATOM 999 C CA . ALA A 1 126 ? 10.765 -7.858 -6.311 1.00 89.94 126 ALA A CA 1
ATOM 1000 C C . ALA A 1 126 ? 9.530 -8.622 -5.818 1.00 89.94 126 ALA A C 1
ATOM 1002 O O . ALA A 1 126 ? 8.486 -8.624 -6.475 1.00 89.94 126 ALA A O 1
ATOM 1003 N N . GLU A 1 127 ? 9.655 -9.284 -4.670 1.00 91.12 127 GLU A N 1
ATOM 1004 C CA . GLU A 1 127 ? 8.508 -9.903 -4.010 1.00 91.12 127 GLU A CA 1
ATOM 1005 C C . GLU A 1 127 ? 7.621 -8.820 -3.389 1.00 91.12 127 GLU A C 1
ATOM 1007 O O . GLU A 1 127 ? 8.114 -7.862 -2.793 1.00 91.12 127 GLU A O 1
ATOM 1012 N N . ARG A 1 128 ? 6.301 -8.975 -3.536 1.00 90.94 128 ARG A N 1
ATOM 1013 C CA . ARG A 1 128 ? 5.319 -8.122 -2.860 1.00 90.94 128 ARG A CA 1
ATOM 1014 C C . ARG A 1 128 ? 5.132 -8.575 -1.405 1.00 90.94 128 ARG A C 1
ATOM 1016 O O . ARG A 1 128 ? 5.331 -9.756 -1.122 1.00 90.94 128 ARG A O 1
ATOM 1023 N N . PRO A 1 129 ? 4.679 -7.682 -0.509 1.00 89.88 129 PRO A N 1
ATOM 1024 C CA . PRO A 1 129 ? 4.294 -8.057 0.852 1.00 89.88 129 PRO A CA 1
ATOM 1025 C C . PRO A 1 129 ? 3.206 -9.149 0.862 1.00 89.88 129 PRO A C 1
ATOM 1027 O O . PRO A 1 129 ? 2.247 -9.063 0.089 1.00 89.88 129 PRO A O 1
ATOM 1030 N N . THR A 1 130 ? 3.340 -10.152 1.742 1.00 82.44 130 THR A N 1
ATOM 1031 C CA . THR A 1 130 ? 2.431 -11.317 1.879 1.00 82.44 130 THR A CA 1
ATOM 1032 C C . THR A 1 130 ? 1.970 -11.560 3.308 1.00 82.44 130 THR A C 1
ATOM 1034 O O . THR A 1 130 ? 2.783 -11.308 4.226 1.00 82.44 130 THR A O 1
#

Mean predicted aligned error: 6.13 Å

Solvent-accessible surface area (backbone atoms only — not comparable to full-atom values): 7730 Å² total; per-residue (Å²): 137,76,91,78,76,75,85,71,81,75,71,73,91,72,89,53,56,74,50,69,51,101,74,71,26,42,34,37,32,46,80,41,95,86,67,49,39,62,63,36,53,76,44,66,42,10,91,89,61,64,31,42,69,47,70,40,81,70,65,43,66,49,26,44,38,36,36,23,66,93,74,28,30,40,38,40,37,48,79,30,39,36,39,39,38,39,24,90,42,72,65,43,31,52,54,50,62,63,48,45,45,78,76,55,46,69,70,46,62,74,46,74,49,75,42,74,93,79,72,43,79,48,74,41,72,66,85,66,85,124

Sequence (130 aa):
MTKAEQETTLLPAGAPDVSTDGRGSTVSRWHYLDTNRYRWDFGPCGPGTGWDQYDTDQDAWYFGIWVHVTTRRVLTYAEGDLTLVECHTADTFRAELAAMPTFHGDPPPAFRVINVDAGTLTRYYAERPT

Ra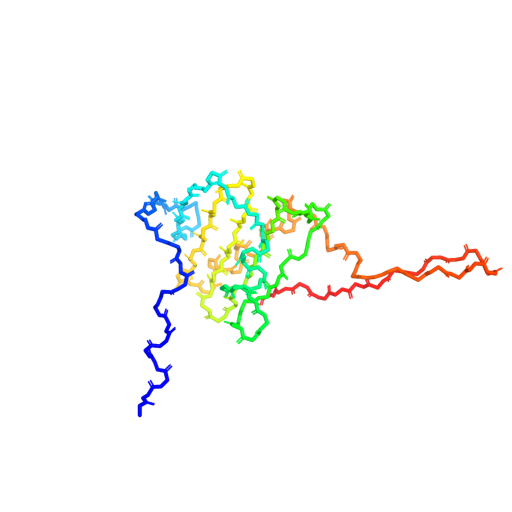dius of gyration: 16.8 Å; Cα contacts (8 Å, |Δi|>4): 217; chains: 1; bounding box: 43×34×57 Å

pLDDT: mean 88.91, std 15.8, range [33.41, 97.81]

Nearest PDB structures (foldseek):
  4iap-assembly1_A  TM=8.170E-01  e=5.819E-01  Saccharomyces cerevisiae S288C
  7sn8-assembly1_I  TM=5.797E-01  e=5.819E-01  Drosophila melanogaster
  7qcl-assembly1_B  TM=4.622E-01  e=5.819E-01  Homo sapiens
  7qcn-assembly1_B  TM=4.739E-01  e=9.754E-01  Homo sapiens
  7qcu-assembly1_A  TM=4.592E-01  e=9.754E-01  Homo sapiens

Organism: NCBI:txid412755